Protein AF-A0A3N1K554-F1 (afdb_monomer_lite)

Secondary structure (DSSP, 8-state):
----------------PPP-------------------PPPPPPPPPHHHHHHHHHHHHHHHHHHHHHHHHHHHHHH-SS-EEEEHHHHHHHHHHHHGGGS--HHHHHHHHHHHT-PPEEETTEEEEEES--

Sequence (132 aa):
MIDAGVPSGVSAPLSCSPPKSSSLSTTVTEVEGSDVTRHPAPPEAPSRAAELRAIRAEDRAARIATAEEWLSGLEADGEFTGAIPATALFELAEDDLGDEIAGRTTFYAIADRILGPRVRIRGVRTYRIGPQ

pLDDT: mean 74.44, std 21.85, range [35.12, 96.62]

Radius of gyration: 31.84 Å; chains: 1; bounding box: 60×66×77 Å

Foldseek 3Di:
DDDDDDDDDDDDDDDDDDDDDDDDDDDDDDDDDDDDDDDPDDPDDDPPVRVVVVVVVVLLVQLLVVLLVVLLVQQVVVPDAAKAFLVRVVVVCCVVQPPSHSDSVSSQVSCCVRQNAFDADPNTTIGGGYDD

Structure (mmCIF, N/CA/C/O backbone):
data_AF-A0A3N1K554-F1
#
_entry.id   AF-A0A3N1K554-F1
#
loop_
_atom_site.group_PDB
_atom_site.id
_atom_site.type_symbol
_atom_site.label_atom_id
_atom_site.label_alt_id
_atom_site.label_comp_id
_atom_site.label_asym_id
_atom_site.label_entity_id
_atom_site.label_seq_id
_atom_site.pdbx_PDB_ins_code
_atom_site.Cartn_x
_atom_site.Cartn_y
_atom_site.Cartn_z
_atom_site.occupancy
_atom_site.B_iso_or_equiv
_atom_site.auth_seq_id
_atom_site.auth_comp_id
_atom_site.auth_asym_id
_atom_site.auth_atom_id
_atom_site.pdbx_PDB_model_num
ATOM 1 N N . MET A 1 1 ? -18.028 28.117 -53.730 1.00 36.94 1 MET A N 1
ATOM 2 C CA . MET A 1 1 ? -17.527 26.927 -54.447 1.00 36.94 1 MET A CA 1
ATOM 3 C C . MET A 1 1 ? -16.295 26.452 -53.681 1.00 36.94 1 MET A C 1
ATOM 5 O O . MET A 1 1 ? -15.381 27.254 -53.572 1.00 36.94 1 MET A O 1
ATOM 9 N N . ILE A 1 2 ? -16.475 25.442 -52.809 1.00 44.12 2 ILE A N 1
ATOM 10 C CA . ILE A 1 2 ? -15.880 24.070 -52.851 1.00 44.12 2 ILE A CA 1
ATOM 11 C C . ILE A 1 2 ? -14.348 24.075 -52.931 1.00 44.12 2 ILE A C 1
ATOM 13 O O . ILE A 1 2 ? -13.801 24.758 -53.781 1.00 44.12 2 ILE A O 1
ATOM 17 N N . ASP A 1 3 ? -13.577 23.299 -52.179 1.00 38.19 3 ASP A N 1
ATOM 18 C CA . ASP A 1 3 ? -13.735 22.430 -51.002 1.00 38.19 3 ASP A CA 1
ATOM 19 C C . ASP A 1 3 ? -12.292 22.009 -50.647 1.00 38.19 3 ASP A C 1
ATOM 21 O O . ASP A 1 3 ? -11.387 22.127 -51.480 1.00 38.19 3 ASP A O 1
ATOM 25 N N . ALA A 1 4 ? -12.063 21.508 -49.439 1.00 47.50 4 ALA A N 1
ATOM 26 C CA . ALA A 1 4 ? -10.816 20.843 -49.091 1.00 47.50 4 ALA A CA 1
ATOM 27 C C . ALA A 1 4 ? -10.736 19.470 -49.791 1.00 47.50 4 ALA A C 1
ATOM 29 O O . ALA A 1 4 ? -11.734 18.765 -49.907 1.00 47.50 4 ALA A O 1
ATOM 30 N N . GLY A 1 5 ? -9.544 19.045 -50.223 1.00 36.25 5 GLY A N 1
ATOM 31 C CA . GLY A 1 5 ? -9.371 17.705 -50.795 1.00 36.25 5 GLY A CA 1
ATOM 32 C C . GLY A 1 5 ? -7.934 17.364 -51.192 1.00 36.25 5 GLY A C 1
ATOM 33 O O . GLY A 1 5 ? -7.471 17.746 -52.260 1.00 36.25 5 GLY A O 1
ATOM 34 N N . VAL A 1 6 ? -7.250 16.618 -50.321 1.00 45.53 6 VAL A N 1
ATOM 35 C CA . VAL A 1 6 ? -5.966 15.913 -50.538 1.00 45.53 6 VAL A CA 1
ATOM 36 C C . VAL A 1 6 ? -6.176 14.713 -51.485 1.00 45.53 6 VAL A C 1
ATOM 38 O O . VAL A 1 6 ? -7.255 14.121 -51.468 1.00 45.53 6 VAL A O 1
ATOM 41 N N . PRO A 1 7 ? -5.177 14.318 -52.300 1.00 44.50 7 PRO A N 1
ATOM 42 C CA . PRO A 1 7 ? -4.543 13.005 -52.077 1.00 44.50 7 PRO A CA 1
ATOM 43 C C . PRO A 1 7 ? -3.010 13.035 -52.280 1.00 44.50 7 PRO A C 1
ATOM 45 O O . PRO A 1 7 ? -2.499 13.635 -53.215 1.00 44.50 7 PRO A O 1
ATOM 48 N N . SER A 1 8 ? -2.253 12.491 -51.323 1.00 41.06 8 SER A N 1
ATOM 49 C CA . SER A 1 8 ? -1.593 11.171 -51.403 1.00 41.06 8 SER A CA 1
ATOM 50 C C . SER A 1 8 ? -0.243 11.199 -52.129 1.00 41.06 8 SER A C 1
ATOM 52 O O . SER A 1 8 ? -0.168 11.477 -53.321 1.00 41.06 8 SER A O 1
ATOM 54 N N . GLY A 1 9 ? 0.834 10.867 -51.414 1.00 40.72 9 GLY A N 1
ATOM 55 C CA . G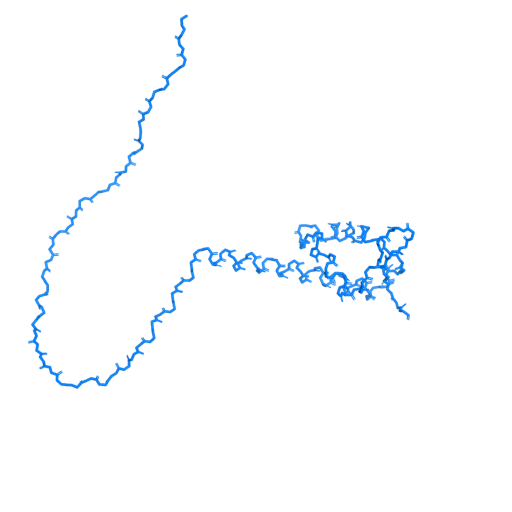LY A 1 9 ? 2.164 10.775 -52.015 1.00 40.72 9 GLY A CA 1
ATOM 56 C C . GLY A 1 9 ? 3.241 10.294 -51.056 1.00 40.72 9 GLY A C 1
ATOM 57 O O . GLY A 1 9 ? 4.115 11.061 -50.683 1.00 40.72 9 GLY A O 1
ATOM 58 N N . VAL A 1 10 ? 3.096 9.038 -50.634 1.00 45.28 10 VAL A N 1
ATOM 59 C CA . VAL A 1 10 ? 4.091 8.111 -50.069 1.00 45.28 10 VAL A CA 1
ATOM 60 C C . VAL A 1 10 ? 5.548 8.605 -49.978 1.00 45.28 10 VAL A C 1
ATOM 62 O O . VAL A 1 10 ? 6.202 8.944 -50.962 1.00 45.28 10 VAL A O 1
ATOM 65 N N . SER A 1 11 ? 6.056 8.561 -48.747 1.00 40.44 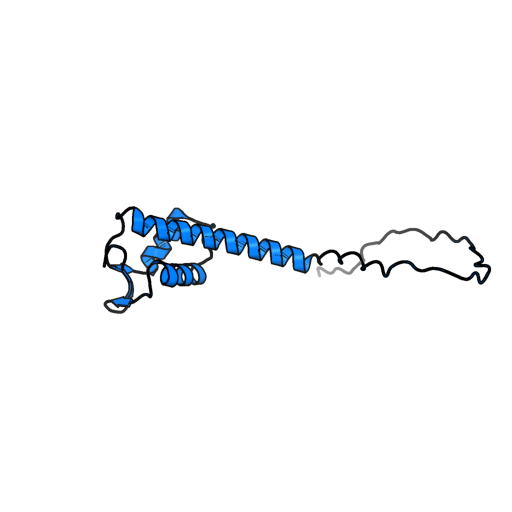11 SER A N 1
ATOM 66 C CA . SER A 1 11 ? 7.456 8.721 -48.369 1.00 40.44 11 SER A CA 1
ATOM 67 C C . SER A 1 11 ? 8.386 7.768 -49.125 1.00 40.44 11 SER A C 1
ATOM 69 O O . SER A 1 11 ? 8.092 6.586 -49.297 1.00 40.44 11 SER A O 1
ATOM 71 N N . ALA A 1 12 ? 9.546 8.290 -49.520 1.00 51.47 12 ALA A N 1
ATOM 72 C CA . ALA A 1 12 ? 10.669 7.524 -50.045 1.00 51.47 12 ALA A CA 1
ATOM 73 C C . ALA A 1 12 ? 11.085 6.380 -49.102 1.00 51.47 12 ALA A C 1
ATOM 75 O O . ALA A 1 12 ? 10.967 6.499 -47.879 1.00 51.47 12 ALA A O 1
ATOM 76 N N . PRO A 1 13 ? 11.718 5.342 -49.662 1.00 48.25 13 PRO A N 1
ATOM 77 C CA . PRO A 1 13 ? 13.005 4.985 -49.090 1.00 48.25 13 PRO A CA 1
ATOM 78 C C . PRO A 1 13 ? 14.110 4.895 -50.143 1.00 48.25 13 PRO A C 1
ATOM 80 O O . PRO A 1 13 ? 14.006 4.249 -51.184 1.00 48.25 13 PRO A O 1
ATOM 83 N N . LEU A 1 14 ? 15.207 5.555 -49.788 1.00 51.34 14 LEU A N 1
ATOM 84 C CA . LEU A 1 14 ? 16.563 5.251 -50.213 1.00 51.34 14 LEU A CA 1
ATOM 85 C C . LEU A 1 14 ? 16.862 3.776 -49.894 1.00 51.34 14 LEU A C 1
ATOM 87 O O . LEU A 1 14 ? 16.582 3.348 -48.778 1.00 51.34 14 LEU A O 1
ATOM 91 N N . SER A 1 15 ? 17.474 3.025 -50.812 1.00 41.44 15 SER A N 1
ATOM 92 C CA . SER A 1 15 ? 18.837 2.510 -50.597 1.00 41.44 15 SER A CA 1
ATOM 93 C C . SER A 1 15 ? 19.320 1.606 -51.742 1.00 41.44 15 SER A C 1
ATOM 95 O O . SER A 1 15 ? 18.696 0.608 -52.087 1.00 41.44 15 SER A O 1
ATOM 97 N N . CYS A 1 16 ? 20.454 2.031 -52.297 1.00 37.31 16 CYS A N 1
ATOM 98 C CA . CYS A 1 16 ? 21.641 1.313 -52.765 1.00 37.31 16 CYS A CA 1
ATOM 99 C C . CYS A 1 16 ? 21.563 -0.135 -53.303 1.00 37.31 16 CYS A C 1
ATOM 101 O O . CYS A 1 16 ? 21.211 -1.092 -52.622 1.00 37.31 16 CYS A O 1
ATOM 103 N N . SER A 1 17 ? 22.079 -0.247 -54.530 1.00 42.31 17 SER A N 1
ATOM 104 C CA . SER A 1 17 ? 22.438 -1.426 -55.326 1.00 42.31 17 SER A CA 1
ATOM 105 C C . SER A 1 17 ? 23.356 -2.453 -54.629 1.00 42.31 17 SER A C 1
ATOM 107 O O . SER A 1 17 ? 24.100 -2.097 -53.713 1.00 42.31 17 SER A O 1
ATOM 109 N N . PRO A 1 18 ? 23.389 -3.714 -55.111 1.00 51.19 18 PRO A N 1
ATOM 110 C CA . PRO A 1 18 ? 24.176 -4.791 -54.517 1.00 51.19 18 PRO A CA 1
ATOM 111 C C . PRO A 1 18 ? 25.617 -4.810 -55.053 1.00 51.19 18 PRO A C 1
ATOM 113 O O . PRO A 1 18 ? 25.824 -4.551 -56.242 1.00 51.19 18 PRO A O 1
ATOM 116 N N . PRO A 1 19 ? 26.618 -5.231 -54.262 1.00 44.56 19 PRO A N 1
ATOM 117 C CA . PRO A 1 19 ? 27.839 -5.783 -54.820 1.00 44.56 19 PRO A CA 1
ATOM 118 C C . PRO A 1 19 ? 27.701 -7.299 -55.021 1.00 44.56 19 PRO A C 1
ATOM 120 O O . PRO A 1 19 ? 27.201 -8.038 -54.174 1.00 44.56 19 PRO A O 1
ATOM 123 N N . LYS A 1 20 ? 28.165 -7.743 -56.189 1.00 43.50 20 LYS A N 1
ATOM 124 C CA . LYS A 1 20 ? 28.224 -9.122 -56.673 1.00 43.50 20 LYS A CA 1
ATOM 125 C C . LYS A 1 20 ? 29.698 -9.480 -56.881 1.00 43.50 20 LYS A C 1
ATOM 127 O O . LYS A 1 20 ? 30.322 -8.847 -57.724 1.00 43.50 20 LYS A O 1
ATOM 132 N N . SER A 1 21 ? 30.211 -10.473 -56.152 1.00 38.78 21 SER A N 1
ATOM 133 C CA . SER A 1 21 ? 31.407 -11.312 -56.425 1.00 38.78 21 SER A CA 1
ATOM 134 C C . SER A 1 21 ? 31.826 -11.993 -55.110 1.00 38.78 21 SER A C 1
ATOM 136 O O . SER A 1 21 ? 31.616 -11.425 -54.048 1.00 38.78 21 SER A O 1
ATOM 138 N N . SER A 1 22 ? 32.418 -13.180 -55.020 1.00 35.12 22 SER A N 1
ATOM 139 C CA . SER A 1 22 ? 32.627 -14.327 -55.906 1.00 35.12 22 SER A CA 1
ATOM 140 C C . SER A 1 22 ? 33.133 -15.476 -55.017 1.00 35.12 22 SER A C 1
ATOM 142 O O . SER A 1 22 ? 33.819 -15.232 -54.032 1.00 35.12 22 SER A O 1
ATOM 144 N N . SER A 1 23 ? 32.806 -16.705 -55.420 1.00 41.97 23 SER A N 1
ATOM 145 C CA . SER A 1 23 ? 33.528 -17.974 -55.237 1.00 41.97 23 SER A CA 1
ATOM 146 C C . SER A 1 23 ? 34.378 -18.222 -53.985 1.00 41.97 23 SER A C 1
ATOM 148 O O . SER A 1 23 ? 35.497 -17.730 -53.874 1.00 41.97 23 SER A O 1
ATOM 150 N N . LEU A 1 24 ? 33.964 -19.220 -53.200 1.00 41.50 24 LEU A N 1
ATOM 151 C CA . LEU A 1 24 ? 34.898 -20.153 -52.566 1.00 41.50 24 LEU A CA 1
ATOM 152 C C . LEU A 1 24 ? 34.491 -21.580 -52.948 1.00 41.50 24 LEU A C 1
ATOM 154 O O . LEU A 1 24 ? 33.498 -22.117 -52.462 1.00 41.50 24 LEU A O 1
ATOM 158 N N . SER A 1 25 ? 35.254 -22.161 -53.875 1.00 42.06 25 SER A N 1
ATOM 159 C CA . SER A 1 25 ? 35.208 -23.579 -54.223 1.00 42.06 25 SER A CA 1
ATOM 160 C C . SER A 1 25 ? 35.557 -24.399 -52.984 1.00 42.06 25 SER A C 1
ATOM 162 O O . SER A 1 25 ? 36.688 -24.340 -52.507 1.00 42.06 25 SER A O 1
ATOM 164 N N . THR A 1 26 ? 34.605 -25.156 -52.449 1.00 40.72 26 THR A N 1
ATOM 165 C CA . THR A 1 26 ? 34.884 -26.129 -51.389 1.00 40.72 26 THR A CA 1
ATOM 166 C C . THR A 1 26 ? 35.292 -27.438 -52.049 1.00 40.72 26 THR A C 1
ATOM 168 O O . THR A 1 26 ? 34.465 -28.238 -52.481 1.00 40.72 26 THR A O 1
ATOM 171 N N . THR A 1 27 ? 36.602 -27.613 -52.193 1.00 42.34 27 THR A N 1
ATOM 172 C CA . THR A 1 27 ? 37.235 -28.888 -52.519 1.00 42.34 27 THR A CA 1
ATOM 173 C C . THR A 1 27 ? 36.924 -29.868 -51.391 1.00 42.34 27 THR A C 1
ATOM 175 O O . THR A 1 27 ? 37.271 -29.619 -50.238 1.00 42.34 27 THR A O 1
ATOM 178 N N . VAL A 1 28 ? 36.242 -30.967 -51.711 1.00 49.94 28 VAL A N 1
ATOM 179 C CA . VAL A 1 28 ? 36.064 -32.093 -50.793 1.00 49.94 28 VAL A CA 1
ATOM 180 C C . VAL A 1 28 ? 37.402 -32.815 -50.701 1.00 49.94 28 VAL A C 1
ATOM 182 O O . VAL A 1 28 ? 37.836 -33.455 -51.655 1.00 49.94 28 VAL A O 1
ATOM 185 N N . THR A 1 29 ? 38.057 -32.701 -49.555 1.00 42.31 29 THR A N 1
ATOM 186 C CA . THR A 1 29 ? 39.053 -33.675 -49.116 1.00 42.31 29 THR A CA 1
ATOM 187 C C . THR A 1 29 ? 38.542 -34.269 -47.820 1.00 42.31 29 THR A C 1
ATOM 189 O O . THR A 1 29 ? 38.520 -33.597 -46.790 1.00 42.31 29 THR A O 1
ATOM 192 N N . GLU A 1 30 ? 38.088 -35.517 -47.908 1.00 47.28 30 GLU A N 1
ATOM 193 C CA . GLU A 1 30 ? 37.962 -36.398 -46.758 1.00 47.28 30 GLU A CA 1
ATOM 194 C C . GLU A 1 30 ? 39.316 -36.443 -46.046 1.00 47.28 30 GLU A C 1
ATOM 196 O O . GLU A 1 30 ? 40.327 -36.821 -46.640 1.00 47.28 30 GLU A O 1
ATOM 201 N N . VAL A 1 31 ? 39.346 -36.042 -44.777 1.00 38.00 31 VAL A N 1
ATOM 202 C CA . VAL A 1 31 ? 40.362 -36.533 -43.859 1.00 38.00 31 VAL A CA 1
ATOM 203 C C . VAL A 1 31 ? 39.734 -36.769 -42.492 1.00 38.00 31 VAL A C 1
ATOM 205 O O . VAL A 1 31 ? 39.041 -35.938 -41.910 1.00 38.00 31 VAL A O 1
ATOM 208 N N . GLU A 1 32 ? 39.957 -38.001 -42.085 1.00 46.09 32 GLU A N 1
ATOM 209 C CA . GLU A 1 32 ? 39.650 -38.706 -40.861 1.00 46.09 32 GLU A CA 1
ATOM 210 C C . GLU A 1 32 ? 40.057 -37.940 -39.589 1.00 46.09 32 GLU A C 1
ATOM 212 O O . GLU A 1 32 ? 41.145 -37.373 -39.511 1.00 46.09 32 GLU A O 1
ATOM 217 N N . GLY A 1 33 ? 39.188 -37.986 -38.571 1.00 48.16 33 GLY A N 1
ATOM 218 C CA . GLY A 1 33 ? 39.524 -37.665 -37.179 1.00 48.16 33 GLY A CA 1
ATOM 219 C C . GLY A 1 33 ? 39.195 -36.242 -36.710 1.00 48.16 33 GLY A C 1
ATOM 220 O O . GLY A 1 33 ? 40.015 -35.333 -36.802 1.00 48.16 33 GLY A O 1
ATOM 221 N N . SER A 1 34 ? 38.028 -36.053 -36.086 1.00 42.66 34 SER A N 1
ATOM 222 C CA . SER A 1 34 ? 37.816 -34.926 -35.165 1.00 42.66 34 SER A CA 1
ATOM 223 C C . SER A 1 34 ? 36.810 -35.289 -34.076 1.00 42.66 34 SER A C 1
ATOM 225 O O . SER A 1 34 ? 35.597 -35.159 -34.228 1.00 42.66 34 SER A O 1
ATOM 227 N N . ASP A 1 35 ? 37.354 -35.776 -32.964 1.00 52.47 35 ASP A N 1
ATOM 228 C CA . ASP A 1 35 ? 36.813 -35.483 -31.643 1.00 52.47 35 ASP A CA 1
ATOM 229 C C . ASP A 1 35 ? 36.947 -33.967 -31.433 1.00 52.47 35 ASP A C 1
ATOM 231 O O . ASP A 1 35 ? 38.056 -33.456 -31.554 1.00 52.47 35 ASP A O 1
ATOM 235 N N . VAL A 1 36 ? 35.827 -33.254 -31.247 1.00 44.62 36 VAL A N 1
ATOM 236 C CA . VAL A 1 36 ? 35.703 -32.011 -30.457 1.00 44.62 36 VAL A CA 1
ATOM 237 C C . VAL A 1 36 ? 34.265 -31.482 -30.560 1.00 44.62 36 VAL A C 1
ATOM 239 O O . VAL A 1 36 ? 33.807 -30.921 -31.552 1.00 44.62 36 VAL A O 1
ATOM 242 N N . THR A 1 37 ? 33.559 -31.729 -29.460 1.00 48.22 37 THR A N 1
ATOM 243 C CA . THR A 1 37 ? 32.744 -30.753 -28.729 1.00 48.22 37 THR A CA 1
ATOM 244 C C . THR A 1 37 ? 31.578 -30.113 -29.483 1.00 48.22 37 THR A C 1
ATOM 246 O O . THR A 1 37 ? 31.713 -29.128 -30.204 1.00 48.22 37 THR A O 1
ATOM 249 N N . ARG A 1 38 ? 30.364 -30.593 -29.177 1.00 50.34 38 ARG A N 1
ATOM 250 C CA . ARG A 1 38 ? 29.138 -29.799 -29.334 1.00 50.34 38 ARG A CA 1
ATOM 251 C C . ARG A 1 38 ? 29.309 -28.509 -28.532 1.00 50.34 38 ARG A C 1
ATOM 253 O O . ARG A 1 38 ? 29.109 -28.510 -27.320 1.00 50.34 38 ARG A O 1
ATOM 260 N N . HIS A 1 39 ? 29.704 -27.425 -29.189 1.00 51.34 39 HIS A N 1
ATOM 261 C CA . HIS A 1 39 ? 29.624 -26.107 -28.583 1.00 51.34 39 HIS A CA 1
ATOM 262 C C . HIS A 1 39 ? 28.150 -25.845 -28.237 1.00 51.34 39 HIS A C 1
ATOM 264 O O . HIS A 1 39 ? 27.299 -25.972 -29.124 1.00 51.34 39 HIS A O 1
ATOM 270 N N . PRO A 1 40 ? 27.809 -25.532 -26.973 1.00 52.94 40 PRO A N 1
ATOM 271 C CA . PRO A 1 40 ? 26.471 -25.059 -26.663 1.00 52.94 40 PRO A CA 1
ATOM 272 C C . PRO A 1 40 ? 26.229 -23.789 -27.480 1.00 52.94 40 PRO A C 1
ATOM 274 O O . PRO A 1 40 ? 27.104 -22.922 -27.557 1.00 52.94 40 PRO A O 1
ATOM 277 N N . ALA A 1 41 ? 25.066 -23.708 -28.130 1.00 54.69 41 ALA A N 1
ATOM 278 C CA . ALA A 1 41 ? 24.656 -22.494 -28.819 1.00 54.69 41 ALA A CA 1
ATOM 279 C C . ALA A 1 41 ? 24.782 -21.306 -27.844 1.00 54.69 41 ALA A C 1
ATOM 281 O O . ALA A 1 41 ? 24.422 -21.460 -26.669 1.00 54.69 41 ALA A O 1
ATOM 282 N N . PRO A 1 42 ? 25.316 -20.151 -28.281 1.00 60.09 42 PRO A N 1
ATOM 283 C CA . PRO A 1 42 ? 25.350 -18.973 -27.428 1.00 60.09 42 PRO A CA 1
ATOM 284 C C . PRO A 1 42 ? 23.917 -18.656 -26.976 1.00 60.09 42 PRO A C 1
ATOM 286 O O . PRO A 1 42 ? 22.995 -18.814 -27.783 1.00 60.09 42 PRO A O 1
ATOM 289 N N . PRO A 1 43 ? 23.706 -18.259 -25.707 1.00 61.62 43 PRO A N 1
ATOM 290 C CA . PRO A 1 43 ? 22.370 -17.944 -25.224 1.00 61.62 43 PRO A CA 1
ATOM 291 C C . PRO A 1 43 ? 21.765 -16.874 -26.133 1.00 61.62 43 PRO A C 1
ATOM 293 O O . PRO A 1 43 ? 22.372 -15.822 -26.345 1.00 61.62 43 PRO A O 1
ATOM 296 N N . GLU A 1 44 ? 20.600 -17.173 -26.714 1.00 63.88 44 GLU A N 1
ATOM 297 C CA . GLU A 1 44 ? 19.863 -16.205 -27.521 1.00 63.88 44 GLU A CA 1
ATOM 298 C C . GLU A 1 44 ? 19.643 -14.945 -26.680 1.00 63.88 44 GLU A C 1
ATOM 300 O O . GLU A 1 44 ? 19.153 -15.018 -25.549 1.00 63.88 44 GLU A O 1
ATOM 305 N N . ALA A 1 45 ? 20.040 -13.789 -27.218 1.00 67.75 45 ALA A N 1
ATOM 306 C CA . ALA A 1 45 ? 19.809 -12.518 -26.551 1.00 67.75 45 ALA A CA 1
ATOM 307 C C . ALA A 1 45 ? 18.300 -12.368 -26.275 1.00 67.75 45 ALA A C 1
ATOM 309 O O . ALA A 1 45 ? 17.488 -12.650 -27.168 1.00 67.75 45 ALA A O 1
ATOM 310 N N . PRO A 1 46 ? 17.898 -11.961 -25.056 1.00 69.38 46 PRO A N 1
ATOM 311 C CA . PRO A 1 46 ? 16.491 -11.847 -24.718 1.00 69.38 46 PRO A CA 1
ATOM 312 C C . PRO A 1 46 ? 15.806 -10.894 -25.696 1.00 69.38 46 PRO A C 1
ATOM 314 O O . PRO A 1 46 ? 16.315 -9.828 -26.027 1.00 69.38 46 PRO A O 1
ATOM 317 N N . SER A 1 47 ? 14.621 -11.275 -26.178 1.00 85.31 47 SER A N 1
ATOM 318 C CA . SER A 1 47 ? 13.834 -10.363 -27.011 1.00 85.31 47 SER A CA 1
ATOM 319 C C . SER A 1 47 ? 13.596 -9.045 -26.262 1.00 85.31 47 SER A C 1
ATOM 321 O O . SER A 1 47 ? 13.346 -9.057 -25.057 1.00 85.31 47 SER A O 1
ATOM 323 N N . ARG A 1 48 ? 13.540 -7.916 -26.976 1.00 83.75 48 ARG A N 1
ATOM 324 C CA . ARG A 1 48 ? 13.175 -6.604 -26.402 1.00 83.75 48 ARG A CA 1
ATOM 325 C C . ARG A 1 48 ? 11.895 -6.653 -25.551 1.00 83.75 48 ARG A C 1
ATOM 327 O O . ARG A 1 48 ? 11.747 -5.934 -24.568 1.00 83.75 48 ARG A O 1
ATOM 334 N N . ALA A 1 49 ? 10.945 -7.518 -25.915 1.00 85.00 49 ALA A N 1
ATOM 335 C CA . ALA A 1 49 ? 9.731 -7.741 -25.134 1.00 85.00 49 ALA A CA 1
ATOM 336 C C . ALA A 1 49 ? 10.001 -8.446 -23.792 1.00 85.00 49 ALA A C 1
ATOM 338 O O . ALA A 1 49 ? 9.326 -8.152 -22.810 1.00 85.00 49 ALA A O 1
ATOM 339 N N . ALA A 1 50 ? 10.955 -9.377 -23.738 1.00 85.44 50 ALA A N 1
ATOM 340 C CA . ALA A 1 50 ? 11.398 -10.017 -22.502 1.00 85.44 50 ALA A CA 1
ATOM 341 C C . ALA A 1 50 ? 12.138 -9.027 -21.591 1.00 85.44 50 ALA A C 1
ATOM 343 O O . ALA A 1 50 ? 11.816 -8.961 -20.409 1.00 85.44 50 ALA A O 1
ATOM 344 N N . GLU A 1 51 ? 13.020 -8.196 -22.149 1.00 88.75 51 GLU A N 1
ATOM 345 C CA . GLU A 1 51 ? 13.723 -7.141 -21.403 1.00 88.75 51 GLU A CA 1
ATOM 346 C C . GLU A 1 51 ? 12.740 -6.161 -20.745 1.00 88.75 51 GLU A C 1
ATOM 348 O O . GLU A 1 51 ? 12.803 -5.913 -19.545 1.00 88.75 51 GLU A O 1
ATOM 353 N N . LEU A 1 52 ? 11.746 -5.670 -21.493 1.00 90.38 52 LEU A N 1
ATOM 354 C CA . LEU A 1 52 ? 10.730 -4.764 -20.945 1.00 90.38 52 LEU A CA 1
ATOM 355 C C . LEU A 1 52 ? 9.857 -5.414 -19.863 1.00 90.38 52 LEU A C 1
ATOM 357 O O . LEU A 1 52 ? 9.388 -4.724 -18.957 1.00 90.38 52 LEU A O 1
ATOM 361 N N . ARG A 1 53 ? 9.600 -6.727 -19.948 1.00 88.50 53 ARG A N 1
ATOM 362 C CA . ARG A 1 53 ? 8.891 -7.451 -18.881 1.00 88.50 53 ARG A CA 1
ATOM 363 C C . ARG A 1 53 ? 9.748 -7.560 -17.624 1.00 88.50 53 ARG A C 1
ATOM 365 O O . ARG A 1 53 ? 9.193 -7.392 -16.545 1.00 88.50 53 ARG A O 1
ATOM 372 N N . ALA A 1 54 ? 11.050 -7.806 -17.766 1.00 90.44 54 ALA A N 1
ATOM 373 C CA . ALA A 1 54 ? 11.978 -7.865 -16.641 1.00 90.44 54 ALA A CA 1
ATOM 374 C C . ALA A 1 54 ? 12.051 -6.515 -15.916 1.00 90.44 54 ALA A C 1
ATOM 376 O O . ALA A 1 54 ? 11.761 -6.463 -14.728 1.00 90.44 54 ALA A O 1
ATOM 377 N N . ILE A 1 55 ? 12.257 -5.414 -16.648 1.00 91.00 55 ILE A N 1
ATOM 378 C CA . ILE A 1 55 ? 12.307 -4.057 -16.072 1.00 91.00 55 ILE A CA 1
ATOM 379 C C . ILE A 1 55 ? 11.018 -3.724 -15.307 1.00 91.00 55 ILE A C 1
ATOM 381 O O . ILE A 1 55 ? 11.054 -3.205 -14.197 1.00 91.00 55 ILE A O 1
ATOM 385 N N . ARG A 1 56 ? 9.848 -4.051 -15.872 1.00 88.06 56 ARG A N 1
ATOM 386 C CA . ARG A 1 56 ? 8.561 -3.830 -15.187 1.00 88.06 56 ARG A CA 1
ATOM 387 C C . ARG A 1 56 ? 8.388 -4.713 -13.954 1.00 88.06 56 ARG A C 1
ATOM 389 O O . ARG A 1 56 ? 7.721 -4.304 -13.009 1.00 88.06 56 ARG A O 1
ATOM 396 N N . ALA A 1 57 ? 8.917 -5.932 -13.984 1.00 89.56 57 ALA A N 1
ATOM 397 C CA . ALA A 1 57 ? 8.880 -6.828 -12.837 1.00 89.56 57 ALA A CA 1
ATOM 398 C C . ALA A 1 57 ? 9.794 -6.322 -11.713 1.00 89.56 57 ALA A C 1
ATOM 400 O O . ALA A 1 57 ? 9.387 -6.367 -10.557 1.00 89.56 57 ALA A O 1
ATOM 401 N N . GLU A 1 58 ? 10.969 -5.798 -12.059 1.00 92.88 58 GLU A N 1
ATOM 402 C CA . GLU A 1 58 ? 11.912 -5.172 -11.129 1.00 92.88 58 GLU A CA 1
ATOM 403 C C . GLU A 1 58 ? 11.320 -3.911 -10.493 1.00 92.88 58 GLU A C 1
ATOM 405 O O . GLU A 1 58 ? 11.279 -3.823 -9.270 1.00 92.88 58 GLU A O 1
ATOM 410 N N . ASP A 1 59 ? 10.760 -2.995 -11.292 1.00 91.25 59 ASP A N 1
ATOM 411 C CA . ASP A 1 59 ? 10.067 -1.800 -10.783 1.00 91.25 59 ASP A CA 1
ATOM 412 C C . ASP A 1 59 ? 8.923 -2.185 -9.8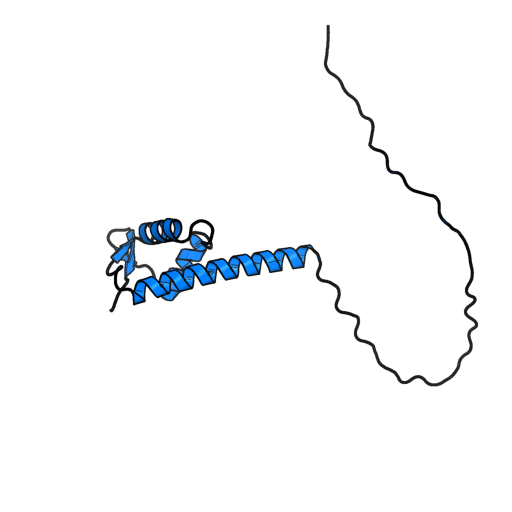36 1.00 91.25 59 ASP A C 1
ATOM 414 O O . ASP A 1 59 ? 8.816 -1.685 -8.718 1.00 91.25 59 ASP A O 1
ATOM 418 N N . ARG A 1 60 ? 8.100 -3.164 -10.231 1.00 88.88 60 ARG A N 1
ATOM 419 C CA . ARG A 1 60 ? 7.028 -3.668 -9.367 1.00 88.88 60 ARG A CA 1
ATOM 420 C C . ARG A 1 60 ? 7.570 -4.267 -8.067 1.00 88.88 60 ARG A C 1
ATOM 422 O O . ARG A 1 60 ? 6.937 -4.094 -7.030 1.00 88.88 60 ARG A O 1
ATOM 429 N N . ALA A 1 61 ? 8.677 -5.002 -8.117 1.00 92.31 61 ALA A N 1
ATOM 430 C CA . ALA A 1 61 ? 9.289 -5.598 -6.935 1.00 92.31 61 ALA A CA 1
ATOM 431 C C . ALA A 1 61 ? 9.839 -4.527 -5.983 1.00 92.31 61 ALA A C 1
ATOM 433 O O . ALA A 1 61 ? 9.624 -4.640 -4.780 1.00 92.31 61 ALA A O 1
ATOM 434 N N . ALA A 1 62 ? 10.456 -3.469 -6.515 1.00 93.00 62 ALA A N 1
ATOM 435 C CA . ALA A 1 62 ? 10.941 -2.341 -5.723 1.00 93.00 62 ALA A CA 1
ATOM 436 C C . ALA A 1 62 ? 9.795 -1.658 -4.962 1.00 93.00 62 ALA A C 1
ATOM 438 O O . ALA A 1 62 ? 9.852 -1.544 -3.745 1.00 93.00 62 ALA A O 1
ATOM 439 N N . ARG A 1 63 ? 8.693 -1.334 -5.648 1.00 92.12 63 ARG A N 1
ATOM 440 C CA . ARG A 1 63 ? 7.507 -0.725 -5.015 1.00 92.12 63 ARG A CA 1
ATOM 441 C C . ARG A 1 63 ? 6.863 -1.603 -3.942 1.00 92.12 63 ARG A C 1
ATOM 443 O O . ARG A 1 63 ? 6.278 -1.109 -2.982 1.00 92.12 63 ARG A O 1
ATOM 450 N N . ILE A 1 64 ? 6.921 -2.923 -4.125 1.00 93.00 64 ILE A N 1
ATOM 451 C CA . ILE A 1 64 ? 6.466 -3.878 -3.108 1.00 93.00 64 ILE A CA 1
ATOM 452 C C . ILE A 1 64 ? 7.381 -3.808 -1.888 1.00 93.00 64 ILE A C 1
ATOM 454 O O . ILE A 1 64 ? 6.867 -3.701 -0.782 1.00 93.00 64 ILE A O 1
ATOM 458 N N . ALA A 1 65 ? 8.701 -3.825 -2.085 1.00 93.94 65 ALA A N 1
ATOM 459 C CA . ALA A 1 65 ? 9.667 -3.727 -0.996 1.00 93.94 65 AL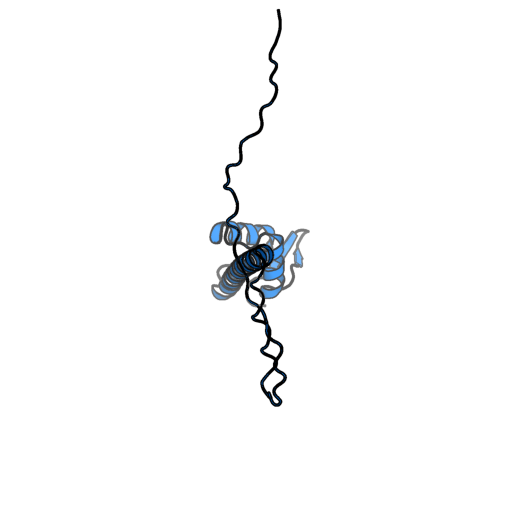A A CA 1
ATOM 460 C C . ALA A 1 65 ? 9.502 -2.421 -0.201 1.00 93.94 65 ALA A C 1
ATOM 462 O O . ALA A 1 65 ? 9.441 -2.474 1.023 1.00 93.94 65 ALA A O 1
ATOM 463 N N . THR A 1 66 ? 9.309 -1.283 -0.877 1.00 94.12 66 THR A N 1
ATOM 464 C CA . THR A 1 66 ? 9.038 0.008 -0.223 1.00 94.12 66 THR A CA 1
ATOM 465 C C . THR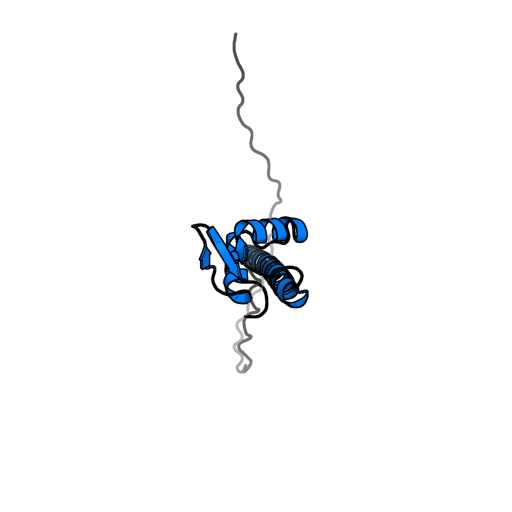 A 1 66 ? 7.787 -0.052 0.658 1.00 94.12 66 THR A C 1
ATOM 467 O O . THR A 1 66 ? 7.812 0.355 1.817 1.00 94.12 66 THR A O 1
ATOM 470 N N . ALA A 1 67 ? 6.683 -0.607 0.145 1.00 92.88 67 ALA A N 1
ATOM 471 C CA . ALA A 1 67 ? 5.459 -0.750 0.932 1.00 92.88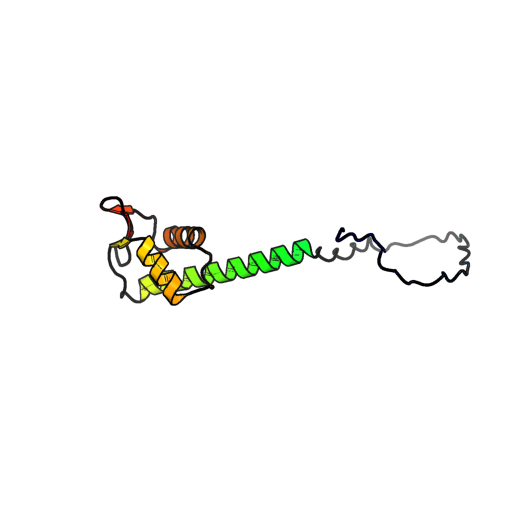 67 ALA A CA 1
ATOM 472 C C . ALA A 1 67 ? 5.628 -1.722 2.115 1.00 92.88 67 ALA A C 1
ATOM 474 O O . ALA A 1 67 ? 5.049 -1.502 3.176 1.00 92.88 67 ALA A O 1
ATOM 475 N N . GLU A 1 68 ? 6.403 -2.797 1.943 1.00 93.94 68 GLU A N 1
ATOM 476 C CA . GLU A 1 68 ? 6.718 -3.753 3.009 1.00 93.94 68 GLU A CA 1
ATOM 477 C C . GLU A 1 68 ? 7.523 -3.105 4.140 1.00 93.94 68 GLU A C 1
ATOM 479 O O . GLU A 1 68 ? 7.199 -3.306 5.312 1.00 93.94 68 GLU A O 1
ATOM 484 N N . GLU A 1 69 ? 8.535 -2.311 3.794 1.00 93.88 69 GLU A N 1
ATOM 485 C CA . GLU A 1 69 ? 9.359 -1.569 4.747 1.00 93.88 69 GLU A CA 1
ATOM 486 C C . GLU A 1 69 ? 8.521 -0.554 5.529 1.00 93.88 69 GLU A C 1
ATOM 488 O O . GLU A 1 69 ? 8.520 -0.580 6.759 1.00 93.88 69 GLU A O 1
ATOM 493 N N . TRP A 1 70 ? 7.726 0.259 4.829 1.00 93.50 70 TRP A N 1
ATOM 494 C CA . TRP A 1 70 ? 6.863 1.264 5.449 1.00 93.50 70 TRP A CA 1
ATOM 495 C C . TRP A 1 70 ? 5.838 0.641 6.411 1.00 93.50 70 TRP A C 1
ATOM 497 O O . TRP A 1 70 ? 5.700 1.075 7.554 1.00 93.50 70 TRP A O 1
ATOM 507 N N . LEU A 1 71 ? 5.168 -0.443 5.998 1.00 91.69 71 LEU A N 1
ATOM 508 C CA . LEU A 1 71 ? 4.211 -1.160 6.851 1.00 91.69 71 LEU A CA 1
ATOM 509 C C . LEU A 1 71 ? 4.874 -1.797 8.078 1.00 91.69 71 LEU A C 1
ATOM 511 O O . LEU A 1 71 ? 4.247 -1.876 9.131 1.00 91.69 71 LEU A O 1
ATOM 515 N N . SER A 1 72 ? 6.119 -2.256 7.945 1.00 89.06 72 SER A N 1
ATOM 516 C CA . SER A 1 72 ? 6.880 -2.822 9.065 1.00 89.06 72 SER A CA 1
ATOM 517 C C . SER A 1 72 ? 7.331 -1.735 10.048 1.00 89.06 72 SER A C 1
ATOM 519 O O . SER A 1 72 ? 7.331 -1.966 11.256 1.00 89.06 72 SER A O 1
ATOM 521 N N . GLY A 1 73 ? 7.670 -0.540 9.547 1.00 86.69 73 GLY A N 1
ATOM 522 C CA . GLY A 1 73 ? 7.996 0.631 10.368 1.00 86.69 73 GLY A CA 1
ATOM 523 C C . GLY A 1 73 ? 6.827 1.079 11.248 1.00 86.69 73 GLY A C 1
ATOM 524 O O . GLY A 1 73 ? 7.010 1.326 12.437 1.00 86.69 73 GLY A O 1
ATOM 525 N N . LEU A 1 74 ? 5.600 1.047 10.713 1.00 82.69 74 LEU A N 1
ATOM 526 C CA . LEU A 1 74 ? 4.389 1.390 11.469 1.00 82.69 74 LEU A CA 1
ATOM 527 C C . LEU A 1 74 ? 4.197 0.567 12.752 1.00 82.69 74 LEU A C 1
ATOM 529 O O . LEU A 1 74 ? 3.698 1.094 13.748 1.00 82.69 74 LEU A O 1
ATOM 533 N N . GLU A 1 75 ? 4.561 -0.720 12.743 1.00 70.00 75 GLU A N 1
ATOM 534 C CA . GLU A 1 75 ? 4.489 -1.558 13.947 1.00 70.00 75 GLU A CA 1
ATOM 535 C C . GLU A 1 75 ? 5.599 -1.227 14.952 1.00 70.00 75 GLU A C 1
ATOM 537 O O . GLU A 1 75 ? 5.377 -1.323 16.161 1.00 70.00 75 GLU A O 1
ATOM 542 N N . ALA A 1 76 ? 6.780 -0.837 14.465 1.00 75.75 76 ALA A N 1
ATOM 543 C CA . ALA A 1 76 ? 7.957 -0.569 15.285 1.00 75.75 76 ALA A CA 1
ATOM 544 C C . ALA A 1 76 ? 7.875 0.777 16.020 1.00 75.75 76 ALA A C 1
ATOM 546 O O . ALA A 1 76 ? 8.272 0.862 17.184 1.00 75.75 76 ALA A O 1
ATOM 547 N N . ASP A 1 77 ? 7.329 1.803 15.367 1.00 71.44 77 ASP A N 1
ATOM 548 C CA . ASP A 1 77 ? 7.308 3.168 15.900 1.00 71.44 77 ASP A CA 1
ATOM 549 C C . ASP A 1 77 ? 6.226 3.367 16.974 1.00 71.44 77 ASP A C 1
ATOM 551 O O . ASP A 1 77 ? 6.302 4.287 17.789 1.00 71.44 77 ASP A O 1
ATOM 555 N N . GLY A 1 78 ? 5.208 2.498 17.009 1.00 66.56 78 GLY A N 1
ATOM 556 C CA . GLY A 1 78 ? 4.126 2.542 18.001 1.00 66.56 78 GLY A CA 1
ATOM 557 C C . GLY A 1 78 ? 3.223 3.781 17.912 1.00 66.56 78 GLY A C 1
ATOM 558 O O . GLY A 1 78 ? 2.309 3.933 18.725 1.00 66.56 78 GLY A O 1
ATOM 559 N N . GLU A 1 79 ? 3.446 4.654 16.928 1.00 69.56 79 GLU A N 1
ATOM 560 C CA . GLU A 1 79 ? 2.653 5.860 16.677 1.00 69.56 79 GLU A CA 1
ATOM 561 C C . GLU A 1 79 ? 1.244 5.507 16.180 1.00 69.56 79 GLU A C 1
ATOM 563 O O . GLU A 1 79 ? 0.247 6.106 16.590 1.00 69.56 79 GLU A O 1
ATOM 568 N N . PHE A 1 80 ? 1.142 4.452 15.372 1.00 70.81 80 PHE A N 1
ATOM 569 C CA . PHE A 1 80 ? -0.116 3.959 14.831 1.00 70.81 80 PHE A CA 1
ATOM 570 C C . PHE A 1 80 ? -0.581 2.733 15.609 1.00 70.81 80 PHE A C 1
ATOM 572 O O . PHE A 1 80 ? -0.276 1.598 15.261 1.00 70.81 80 PHE A O 1
ATOM 579 N N . THR A 1 81 ? -1.352 2.951 16.676 1.00 81.19 81 THR A N 1
ATOM 580 C CA . THR A 1 81 ? -1.954 1.859 17.455 1.00 81.19 81 THR A CA 1
ATOM 581 C C . THR A 1 81 ? -3.476 1.862 17.373 1.00 81.19 81 THR A C 1
ATOM 583 O O . THR A 1 81 ? -4.139 2.899 17.343 1.00 81.19 81 THR A O 1
ATOM 586 N N . GLY A 1 82 ? -4.054 0.664 17.339 1.00 85.81 82 GLY A N 1
ATOM 587 C CA . GLY A 1 82 ? -5.493 0.447 17.349 1.00 85.81 82 GLY A CA 1
ATOM 588 C C . GLY A 1 82 ? -6.086 0.108 15.984 1.00 85.81 82 GLY A C 1
ATOM 589 O O . GLY A 1 82 ? -5.462 -0.520 15.129 1.00 85.81 82 GLY A O 1
ATOM 590 N N . ALA A 1 83 ? -7.369 0.433 15.828 1.00 91.25 83 ALA A N 1
ATOM 591 C CA . ALA A 1 83 ? -8.178 0.020 14.689 1.00 91.25 83 ALA A CA 1
ATOM 592 C C . ALA A 1 83 ? -8.178 1.101 13.597 1.00 91.25 83 ALA A C 1
ATOM 594 O O . ALA A 1 83 ? -8.912 2.083 13.698 1.00 91.25 83 ALA A O 1
ATOM 595 N N . ILE A 1 84 ? -7.395 0.894 12.537 1.00 93.12 84 ILE A N 1
ATOM 596 C CA . ILE A 1 84 ? -7.213 1.866 11.450 1.00 93.12 84 ILE A CA 1
ATOM 597 C C . ILE A 1 84 ? -7.981 1.417 10.199 1.00 93.12 84 ILE A C 1
ATOM 599 O O . ILE A 1 84 ? -7.780 0.293 9.720 1.00 93.12 84 ILE A O 1
ATOM 603 N N . PRO A 1 85 ? -8.895 2.243 9.647 1.00 96.06 85 PRO A N 1
ATOM 604 C CA . PRO A 1 85 ? -9.576 1.930 8.394 1.00 96.06 85 PRO A CA 1
ATOM 605 C C . PRO A 1 85 ? -8.575 1.661 7.269 1.00 96.06 85 PRO A C 1
ATOM 607 O O . PRO A 1 85 ? -7.636 2.422 7.070 1.00 96.06 85 PRO A O 1
ATOM 610 N N . ALA A 1 86 ? -8.804 0.612 6.481 1.00 95.75 86 ALA A N 1
ATOM 611 C CA . ALA A 1 86 ? -7.910 0.250 5.382 1.00 95.75 86 ALA A CA 1
ATOM 612 C C . ALA A 1 86 ? -7.785 1.365 4.329 1.00 95.75 86 ALA A C 1
ATOM 614 O O . ALA A 1 86 ? -6.761 1.470 3.666 1.00 95.75 86 ALA A O 1
ATOM 615 N N . THR A 1 87 ? -8.819 2.191 4.158 1.00 96.12 87 THR A N 1
ATOM 616 C CA . THR A 1 87 ? -8.761 3.365 3.278 1.00 96.12 87 THR A CA 1
ATOM 617 C C . THR A 1 87 ? -7.825 4.428 3.835 1.00 96.12 87 THR A C 1
ATOM 619 O O . THR A 1 87 ? -6.926 4.835 3.119 1.00 96.12 87 THR A O 1
ATOM 622 N N . ALA A 1 88 ? -7.957 4.772 5.118 1.00 94.81 88 ALA A N 1
ATOM 623 C CA . ALA A 1 88 ? -7.101 5.755 5.779 1.00 94.81 88 ALA A CA 1
ATOM 624 C C . ALA A 1 88 ? -5.629 5.315 5.802 1.00 94.81 88 ALA A C 1
ATOM 626 O O . ALA A 1 88 ? -4.743 6.119 5.558 1.00 94.81 88 ALA A O 1
ATOM 627 N N . LEU A 1 89 ? -5.366 4.022 6.029 1.00 94.38 89 LEU A N 1
ATOM 628 C CA . LEU A 1 89 ? -4.003 3.489 5.964 1.00 94.38 89 LEU A CA 1
ATOM 629 C C . LEU A 1 89 ? -3.394 3.625 4.559 1.00 94.38 89 LEU A C 1
ATOM 631 O O . LEU A 1 89 ? -2.204 3.870 4.424 1.00 94.38 89 LEU A O 1
ATOM 635 N N . PHE A 1 90 ? -4.204 3.434 3.514 1.00 95.19 90 PHE A N 1
ATOM 636 C CA . PHE A 1 90 ? -3.739 3.593 2.139 1.00 95.19 90 PHE A CA 1
ATOM 637 C C . PHE A 1 90 ? -3.530 5.060 1.768 1.00 95.19 90 PHE A C 1
ATOM 639 O O . PHE A 1 90 ? -2.554 5.354 1.101 1.00 95.19 90 PHE A O 1
ATOM 646 N N . GLU A 1 91 ? -4.415 5.955 2.207 1.00 95.06 91 GLU A N 1
ATOM 647 C CA . GLU A 1 91 ? -4.257 7.403 2.014 1.00 95.06 91 GLU A CA 1
ATOM 648 C C . GLU A 1 91 ? -2.962 7.896 2.668 1.00 95.06 91 GLU A C 1
ATOM 650 O O . GLU A 1 91 ? -2.180 8.575 2.019 1.00 95.06 91 GLU A O 1
ATOM 655 N N . LEU A 1 92 ? -2.667 7.443 3.892 1.00 93.62 92 LEU A N 1
ATOM 656 C CA . LEU A 1 92 ? -1.399 7.747 4.555 1.00 93.62 92 LEU A CA 1
ATOM 657 C C . LEU A 1 92 ? -0.191 7.219 3.762 1.00 93.62 92 LEU A C 1
ATOM 659 O O . LEU A 1 92 ? 0.795 7.923 3.587 1.00 93.62 92 LEU A O 1
ATOM 663 N N . ALA A 1 93 ? -0.278 5.994 3.240 1.00 93.31 93 ALA A N 1
ATOM 664 C CA . ALA A 1 93 ? 0.782 5.441 2.404 1.00 93.31 93 ALA A CA 1
ATOM 665 C C . ALA A 1 93 ? 0.937 6.193 1.069 1.00 93.31 93 ALA A C 1
ATOM 667 O O . ALA A 1 93 ? 2.045 6.278 0.553 1.00 93.31 93 ALA A O 1
ATOM 668 N N . GLU A 1 94 ? -0.145 6.719 0.485 1.00 94.56 94 GLU A N 1
ATOM 669 C CA . GLU A 1 94 ? -0.078 7.580 -0.704 1.00 94.56 94 GLU A CA 1
ATOM 670 C C . GLU A 1 94 ? 0.583 8.925 -0.386 1.00 94.56 94 GLU A C 1
ATOM 672 O O . GLU A 1 94 ? 1.368 9.407 -1.200 1.00 94.56 94 GLU A O 1
ATOM 677 N N . ASP A 1 95 ? 0.317 9.497 0.789 1.00 93.88 95 ASP A N 1
ATOM 678 C CA . ASP A 1 95 ? 0.941 10.746 1.235 1.00 93.88 95 ASP A CA 1
ATOM 679 C C . ASP A 1 95 ? 2.452 10.574 1.485 1.00 93.88 95 ASP A C 1
ATOM 681 O O . ASP A 1 95 ? 3.240 11.436 1.092 1.00 93.88 95 ASP A O 1
ATOM 685 N N . ASP A 1 96 ? 2.864 9.446 2.074 1.00 91.12 96 ASP A N 1
ATOM 686 C CA . ASP A 1 96 ? 4.268 9.179 2.411 1.00 91.12 96 ASP A CA 1
ATOM 687 C C . ASP A 1 96 ? 5.090 8.644 1.226 1.00 91.12 96 ASP A C 1
ATOM 689 O O . ASP A 1 96 ? 6.250 9.019 1.052 1.00 91.12 96 ASP A O 1
ATOM 693 N N . LEU A 1 97 ? 4.516 7.745 0.415 1.00 91.19 97 LEU A N 1
ATOM 694 C CA . LEU A 1 97 ? 5.235 7.026 -0.649 1.00 91.19 97 LEU A CA 1
ATOM 695 C C . LEU A 1 97 ? 4.967 7.587 -2.053 1.00 91.19 97 LEU A C 1
ATOM 697 O O . LEU A 1 97 ? 5.723 7.304 -2.984 1.00 91.19 97 LEU A O 1
ATOM 701 N N . GLY A 1 98 ? 3.885 8.345 -2.251 1.00 91.00 98 GLY A N 1
ATOM 702 C CA . GLY A 1 98 ? 3.512 8.901 -3.552 1.00 91.00 98 GLY A CA 1
ATOM 703 C C . GLY A 1 98 ? 3.447 7.848 -4.668 1.00 91.00 98 GLY A C 1
ATOM 704 O O . GLY A 1 98 ? 2.762 6.828 -4.562 1.00 91.00 98 GLY A O 1
ATOM 705 N N . ASP A 1 99 ? 4.191 8.086 -5.753 1.00 85.94 99 ASP A N 1
ATOM 706 C CA . ASP A 1 99 ? 4.230 7.214 -6.937 1.00 85.94 99 ASP A CA 1
ATOM 707 C C . ASP A 1 99 ? 4.976 5.882 -6.708 1.00 85.94 99 ASP A C 1
ATOM 709 O O . ASP A 1 99 ? 4.895 4.965 -7.539 1.00 85.94 99 ASP A O 1
ATOM 713 N N . GLU A 1 100 ? 5.687 5.748 -5.585 1.00 86.81 100 GLU A N 1
ATOM 714 C CA . GLU A 1 100 ? 6.441 4.543 -5.222 1.00 86.81 100 GLU A CA 1
ATOM 715 C C . GLU A 1 100 ? 5.534 3.420 -4.706 1.00 86.81 100 GLU A C 1
ATOM 717 O O . GLU A 1 100 ? 5.960 2.272 -4.576 1.00 86.81 100 GLU A O 1
ATOM 722 N N . ILE A 1 101 ? 4.248 3.695 -4.475 1.00 87.94 101 ILE A N 1
ATOM 723 C CA . ILE A 1 101 ? 3.302 2.668 -4.057 1.00 87.94 101 ILE A CA 1
ATOM 724 C C . ILE A 1 101 ? 2.987 1.699 -5.208 1.00 87.94 101 ILE A C 1
ATOM 726 O O . ILE A 1 101 ? 2.717 2.077 -6.351 1.00 87.94 101 ILE A O 1
ATOM 730 N N . ALA A 1 102 ? 2.935 0.398 -4.911 1.00 83.56 102 ALA A N 1
ATOM 731 C CA . ALA A 1 102 ? 2.618 -0.651 -5.893 1.00 83.56 102 ALA A CA 1
ATOM 732 C C . ALA A 1 102 ? 1.128 -0.682 -6.332 1.00 83.56 102 ALA A C 1
ATOM 734 O O . ALA A 1 102 ? 0.647 -1.679 -6.892 1.00 83.56 102 ALA A O 1
ATOM 735 N N . GLY A 1 103 ? 0.386 0.395 -6.055 1.00 90.38 103 GLY A N 1
ATOM 736 C CA . GLY A 1 103 ? -1.052 0.545 -6.248 1.00 90.38 103 GLY A CA 1
ATOM 737 C C . GLY A 1 103 ? -1.898 -0.095 -5.142 1.00 90.38 103 GLY A C 1
ATOM 738 O O . GLY A 1 103 ? -1.472 -1.010 -4.435 1.00 90.38 103 GLY A O 1
ATOM 739 N N . ARG A 1 104 ? -3.155 0.353 -5.034 1.00 94.12 104 ARG A N 1
ATOM 740 C CA . ARG A 1 104 ? -4.087 0.006 -3.943 1.00 94.12 104 ARG A CA 1
ATOM 741 C C . ARG A 1 104 ? -4.271 -1.492 -3.702 1.00 94.12 104 ARG A C 1
ATOM 743 O O . ARG A 1 104 ? -4.242 -1.953 -2.564 1.00 94.12 104 ARG A O 1
ATOM 750 N N . THR A 1 105 ? -4.465 -2.272 -4.764 1.00 95.12 105 THR A N 1
ATOM 751 C CA . THR A 1 105 ? -4.684 -3.723 -4.639 1.00 95.12 105 THR A CA 1
ATOM 752 C C . THR A 1 105 ? -3.450 -4.434 -4.096 1.00 95.12 105 THR A C 1
ATOM 754 O O . THR A 1 105 ? -3.573 -5.271 -3.202 1.00 95.12 105 THR A O 1
ATOM 757 N N . THR A 1 106 ? -2.268 -4.096 -4.620 1.00 94.44 106 THR A N 1
ATOM 758 C CA . THR A 1 106 ? -1.004 -4.693 -4.180 1.00 94.44 106 THR A CA 1
ATOM 759 C C . THR A 1 106 ? -0.704 -4.287 -2.745 1.00 94.44 106 THR A C 1
ATOM 761 O O . THR A 1 106 ? -0.415 -5.154 -1.930 1.00 94.44 106 THR A O 1
ATOM 764 N N . PHE A 1 107 ? -0.872 -3.004 -2.419 1.00 95.69 107 PHE A N 1
ATOM 765 C CA . PHE A 1 107 ? -0.698 -2.492 -1.064 1.00 95.69 107 PHE A CA 1
ATOM 766 C C . PHE A 1 107 ? -1.531 -3.276 -0.048 1.00 95.69 107 PHE A C 1
ATOM 768 O O . PHE A 1 107 ? -1.002 -3.763 0.943 1.00 95.69 107 PHE A O 1
ATOM 775 N N . TYR A 1 108 ? -2.822 -3.494 -0.316 1.00 95.94 108 TYR A N 1
ATOM 776 C CA . TYR A 1 108 ? -3.661 -4.272 0.594 1.00 95.94 108 TYR A CA 1
ATOM 777 C C . TYR A 1 108 ? -3.264 -5.738 0.717 1.00 95.94 108 TYR A C 1
ATOM 779 O O . TYR A 1 108 ? -3.434 -6.307 1.789 1.00 95.94 108 TYR A O 1
ATOM 787 N N . ALA A 1 109 ? -2.756 -6.354 -0.349 1.00 95.88 109 ALA A N 1
ATOM 788 C CA . ALA A 1 109 ? -2.245 -7.718 -0.265 1.00 95.88 109 ALA A CA 1
ATOM 789 C C . ALA A 1 109 ? -0.991 -7.796 0.622 1.00 95.88 109 ALA A C 1
ATOM 791 O O . ALA A 1 109 ? -0.834 -8.755 1.373 1.00 95.88 109 ALA A O 1
ATOM 792 N N . ILE A 1 110 ? -0.127 -6.779 0.559 1.00 95.12 110 ILE A N 1
ATOM 793 C CA . ILE A 1 110 ? 1.055 -6.670 1.419 1.00 95.12 110 ILE A CA 1
ATOM 794 C C . ILE A 1 110 ? 0.631 -6.406 2.868 1.00 95.12 110 ILE A C 1
ATOM 796 O O . ILE A 1 110 ? 1.067 -7.114 3.771 1.00 95.12 110 ILE A O 1
ATOM 800 N N . ALA A 1 111 ? -0.268 -5.448 3.094 1.00 94.12 111 ALA A N 1
ATOM 801 C CA . ALA A 1 111 ? -0.763 -5.108 4.424 1.00 94.12 111 ALA A CA 1
ATOM 802 C C . ALA A 1 111 ? -1.487 -6.283 5.098 1.00 94.12 111 ALA A C 1
ATOM 804 O O . ALA A 1 111 ? -1.229 -6.545 6.266 1.00 94.12 111 ALA A O 1
ATOM 805 N N . ASP A 1 112 ? -2.303 -7.057 4.368 1.00 94.81 112 ASP A N 1
ATOM 806 C CA . ASP A 1 112 ? -2.914 -8.286 4.902 1.00 94.81 112 ASP A CA 1
ATOM 807 C C . ASP A 1 112 ? -1.859 -9.327 5.332 1.00 94.81 112 ASP A C 1
ATOM 809 O O . ASP A 1 112 ? -2.118 -10.140 6.221 1.00 94.81 112 ASP A O 1
ATOM 813 N N . ARG A 1 113 ? -0.683 -9.331 4.689 1.00 93.44 113 ARG A N 1
ATOM 814 C CA . ARG A 1 113 ? 0.420 -10.253 4.988 1.00 93.44 113 ARG A CA 1
ATOM 815 C C . ARG A 1 113 ? 1.245 -9.802 6.195 1.00 93.44 113 ARG A C 1
ATOM 817 O O . ARG A 1 113 ? 1.697 -10.663 6.939 1.00 93.44 113 ARG A O 1
ATOM 824 N N . ILE A 1 114 ? 1.460 -8.495 6.353 1.00 91.56 114 ILE A N 1
ATOM 825 C CA . ILE A 1 114 ? 2.288 -7.916 7.425 1.00 91.56 114 ILE A CA 1
ATOM 826 C C . ILE A 1 114 ? 1.454 -7.690 8.687 1.00 91.56 114 ILE A C 1
ATOM 828 O O . ILE A 1 114 ? 1.720 -8.302 9.710 1.00 91.56 114 ILE A O 1
ATOM 832 N N . LEU A 1 115 ? 0.387 -6.897 8.582 1.00 90.75 115 LEU A N 1
ATOM 833 C CA . LEU A 1 115 ? -0.464 -6.489 9.709 1.00 90.75 115 LEU A CA 1
ATOM 834 C C . LEU A 1 115 ? -1.556 -7.524 10.039 1.00 90.75 115 LEU A C 1
ATOM 836 O O . LEU A 1 115 ? -2.341 -7.362 10.976 1.00 90.75 115 LEU A O 1
ATOM 840 N N . GLY A 1 116 ? -1.666 -8.573 9.224 1.00 92.06 116 GLY A N 1
ATOM 841 C CA . GLY A 1 116 ? -2.729 -9.565 9.301 1.00 92.06 116 GLY A CA 1
ATOM 842 C C . GLY A 1 116 ? -4.018 -9.156 8.571 1.00 92.06 116 GLY A C 1
ATOM 843 O O . GLY A 1 116 ? -4.176 -8.028 8.092 1.00 92.06 116 GLY A O 1
ATOM 844 N N . PRO A 1 117 ? -4.979 -10.091 8.456 1.00 93.50 117 PRO A N 1
ATOM 845 C CA . PRO A 1 117 ? -6.162 -9.901 7.631 1.00 93.50 117 PRO A CA 1
ATOM 846 C C . PRO A 1 117 ? -7.073 -8.800 8.178 1.00 93.50 117 PRO A C 1
ATOM 848 O O . PRO A 1 117 ? -7.422 -8.770 9.361 1.00 93.50 117 PRO A O 1
ATOM 851 N N . ARG A 1 118 ? -7.562 -7.946 7.273 1.00 94.31 118 ARG A N 1
ATOM 852 C CA . ARG A 1 118 ? -8.574 -6.928 7.595 1.00 94.31 118 ARG A CA 1
ATOM 853 C C . ARG A 1 118 ? -9.820 -7.537 8.231 1.00 94.31 118 ARG A C 1
ATOM 855 O O . ARG A 1 118 ? -10.456 -8.430 7.667 1.00 94.31 118 ARG A O 1
ATOM 862 N N . VAL A 1 119 ? -10.265 -6.941 9.331 1.00 94.19 119 VAL A N 1
ATOM 863 C CA . VAL A 1 119 ? -11.544 -7.261 9.976 1.00 94.19 119 VAL A CA 1
ATOM 864 C C . VAL A 1 119 ? -12.608 -6.233 9.611 1.00 94.19 119 VAL A C 1
ATOM 866 O O . VAL A 1 119 ? -12.300 -5.101 9.242 1.00 94.19 119 VAL A O 1
ATOM 869 N N . ARG A 1 120 ? -13.888 -6.612 9.698 1.00 95.38 120 ARG A N 1
ATOM 870 C CA . ARG A 1 120 ? -14.998 -5.663 9.541 1.00 95.38 120 ARG A CA 1
ATOM 871 C C . ARG A 1 120 ? -15.417 -5.102 10.894 1.00 95.38 120 ARG A C 1
ATOM 873 O O . ARG A 1 120 ? -15.917 -5.844 11.733 1.00 95.38 120 ARG A O 1
ATOM 880 N N . ILE A 1 121 ? -15.298 -3.790 11.065 1.00 92.62 121 ILE A N 1
ATOM 881 C CA . ILE A 1 121 ? -15.776 -3.059 12.242 1.00 92.62 121 ILE A CA 1
ATOM 882 C C . ILE A 1 121 ? -16.816 -2.051 11.767 1.00 92.62 121 ILE A C 1
ATOM 884 O O . ILE A 1 121 ? -16.515 -1.170 10.968 1.00 92.62 121 ILE A O 1
ATOM 888 N N . ARG A 1 122 ? -18.070 -2.206 12.217 1.00 92.56 122 ARG A N 1
ATOM 889 C CA . ARG A 1 122 ? -19.197 -1.338 11.809 1.00 92.56 122 ARG A CA 1
ATOM 890 C C . ARG A 1 122 ? -19.328 -1.185 10.278 1.00 92.56 122 ARG A C 1
ATOM 892 O O . ARG A 1 122 ? -19.657 -0.119 9.778 1.00 92.56 122 ARG A O 1
ATOM 899 N N . GLY A 1 123 ? -19.041 -2.255 9.529 1.00 93.50 123 GLY A N 1
ATOM 900 C CA . GLY A 1 123 ? -19.097 -2.279 8.059 1.00 93.50 123 GLY A CA 1
ATOM 901 C C . GLY A 1 123 ? -17.823 -1.813 7.340 1.00 93.50 123 GLY A C 1
ATOM 902 O O . GLY A 1 123 ? -17.680 -2.073 6.146 1.00 93.50 123 GLY A O 1
ATOM 903 N N . VAL A 1 124 ? -16.868 -1.216 8.053 1.00 95.69 124 VAL A N 1
ATOM 904 C CA . VAL A 1 124 ? -15.594 -0.728 7.507 1.00 95.69 124 VAL A CA 1
ATOM 905 C C . VAL A 1 124 ? -14.532 -1.823 7.606 1.00 95.69 124 VAL A C 1
ATOM 907 O O . VAL A 1 124 ? -14.491 -2.547 8.597 1.00 95.69 124 VAL A O 1
ATOM 910 N N . ARG A 1 125 ? -13.692 -1.981 6.573 1.00 96.62 125 ARG A N 1
ATOM 911 C CA . ARG A 1 125 ? -12.518 -2.870 6.629 1.00 96.62 125 ARG A CA 1
ATOM 912 C C . ARG A 1 125 ? -11.395 -2.169 7.380 1.00 96.62 125 ARG A C 1
ATOM 914 O O . ARG A 1 125 ? -11.038 -1.052 7.017 1.00 96.62 125 ARG A O 1
ATOM 921 N N . THR A 1 126 ? -10.835 -2.830 8.378 1.00 96.00 126 THR A N 1
ATOM 922 C CA . THR A 1 126 ? -9.960 -2.201 9.368 1.00 96.00 126 THR A CA 1
ATOM 923 C C . THR A 1 126 ? -8.782 -3.120 9.675 1.00 96.00 126 THR A C 1
ATOM 925 O O . THR A 1 126 ? -8.979 -4.329 9.824 1.00 96.00 126 THR A O 1
ATOM 928 N N . TYR A 1 127 ? -7.582 -2.555 9.769 1.00 94.00 127 TYR A N 1
ATOM 929 C CA . TYR A 1 127 ? -6.402 -3.227 10.311 1.00 94.00 127 TYR A CA 1
ATOM 930 C C . TYR A 1 127 ? -6.316 -2.977 11.813 1.00 94.00 127 TYR A C 1
ATOM 932 O O . TYR A 1 127 ? -6.806 -1.959 12.308 1.00 94.00 127 TYR A O 1
ATOM 940 N N . ARG A 1 128 ? -5.718 -3.918 12.540 1.00 90.38 128 ARG A N 1
ATOM 941 C CA . ARG A 1 128 ? -5.343 -3.725 13.939 1.00 90.38 128 ARG A CA 1
ATOM 942 C C . ARG A 1 128 ? -3.830 -3.614 13.982 1.00 90.38 128 ARG A C 1
ATOM 944 O O . ARG A 1 128 ? -3.171 -4.581 13.634 1.00 90.38 128 ARG A O 1
ATOM 951 N N . ILE A 1 129 ? -3.326 -2.448 14.363 1.00 87.19 129 ILE A N 1
ATOM 952 C CA . ILE A 1 129 ? -1.889 -2.180 14.455 1.00 87.19 129 ILE A CA 1
ATOM 953 C C . ILE A 1 129 ? -1.524 -2.038 15.937 1.00 87.19 129 ILE A C 1
ATOM 955 O O . ILE A 1 129 ? -2.294 -1.460 16.712 1.00 87.19 129 ILE A O 1
ATOM 959 N N . GLY A 1 130 ? -0.385 -2.600 16.341 1.00 73.00 130 GLY A N 1
ATOM 960 C CA . GLY A 1 130 ? 0.094 -2.613 17.726 1.00 73.00 130 GLY A CA 1
ATOM 961 C C . GLY A 1 130 ? 0.018 -3.989 18.408 1.00 73.00 130 GLY A C 1
ATOM 962 O O . GLY A 1 130 ? -0.496 -4.946 17.823 1.00 73.00 130 GLY A O 1
ATOM 963 N N . PRO A 1 131 ? 0.548 -4.107 19.642 1.00 64.12 131 PRO A N 1
ATOM 964 C CA . PRO A 1 131 ? 0.663 -5.385 20.341 1.00 64.12 131 PRO A CA 1
ATOM 965 C C . PRO A 1 131 ? -0.717 -5.996 20.617 1.00 64.12 131 PRO A C 1
ATOM 967 O O . PRO A 1 131 ? -1.632 -5.302 21.071 1.00 64.12 131 PRO A O 1
ATOM 970 N N . GLN A 1 132 ? -0.850 -7.292 20.319 1.00 55.94 132 GLN A N 1
ATOM 971 C CA . GLN A 1 132 ? -2.046 -8.086 20.625 1.00 55.94 132 GLN A CA 1
ATOM 972 C C . GLN A 1 132 ? -2.123 -8.482 22.098 1.00 55.94 132 GLN A C 1
ATOM 974 O O . GLN A 1 132 ? -1.059 -8.769 22.691 1.00 55.94 132 GLN A O 1
#